Protein AF-A0A8J7AR73-F1 (afdb_monomer)

Secondary structure (DSSP, 8-state):
----HHHHHHHHHHHHHHHHHHHHHHHT-TTHHHHHHHH-HHHHTSTTSHHHHHHHHHHHHHHHHHHHHHHHHHHHHHSSSPPPHHHHHHHHHHHHHHHHH-GGG-THHHHHHHHHHHHHHHHHHTT-

Foldseek 3Di:
DDLCLLVLLQVQLCVLQCCLVPVCVVVVNVCLVVVDVVCDLVSLCPCPPVSSNLSSLSNPSSPVSNVVSVVSSCCCVVVVAQAALVVLVVLCVQLVVSCVVPVVSRSVSSPVSSVVSNVRNVVVVVVD

Sequence (128 aa):
MSKISGTALIAIGLLHSLLALLMPGIFGFSDIWQDIAAAGVVDAASPESLRIWGYYWLLMPGFLLIPFGLLCYWIEHQLDLPLPSFVGWGLLAIALFGIVLDIDTGFWLVLVVAINAIVASRLKQKIV

Structure (mmCIF, N/CA/C/O backbone):
data_AF-A0A8J7AR73-F1
#
_entry.id   AF-A0A8J7AR73-F1
#
loop_
_atom_site.group_PDB
_atom_site.id
_atom_site.type_symbol
_atom_site.label_atom_id
_atom_site.label_alt_id
_atom_site.label_comp_id
_atom_site.label_asym_id
_atom_site.label_entity_id
_atom_site.label_seq_id
_atom_site.pdbx_PDB_ins_code
_atom_site.Cartn_x
_atom_site.Cartn_y
_atom_site.Cartn_z
_atom_site.occupancy
_atom_site.B_iso_or_equiv
_atom_site.auth_seq_id
_atom_site.auth_comp_id
_atom_site.auth_asym_id
_atom_site.auth_atom_id
_atom_site.pdbx_PDB_model_num
ATOM 1 N N . MET A 1 1 ? -9.463 -6.730 20.297 1.00 55.94 1 MET A N 1
ATOM 2 C CA . MET A 1 1 ? -9.883 -6.386 18.916 1.00 55.94 1 MET A CA 1
ATOM 3 C C . MET A 1 1 ? -8.626 -6.156 18.094 1.00 55.94 1 MET A C 1
ATOM 5 O O . MET A 1 1 ? -7.705 -5.555 18.632 1.00 55.94 1 MET A O 1
ATOM 9 N N . SER A 1 2 ? -8.515 -6.704 16.882 1.00 66.31 2 SER A N 1
ATOM 10 C CA . SER A 1 2 ? -7.223 -6.792 16.185 1.00 66.31 2 SER A CA 1
ATOM 11 C C . SER A 1 2 ? -6.755 -5.435 15.644 1.00 66.31 2 SER A C 1
ATOM 13 O O . SER A 1 2 ? -7.302 -4.935 14.663 1.00 66.31 2 SER A O 1
ATOM 15 N N . LYS A 1 3 ? -5.714 -4.875 16.263 1.00 82.56 3 LYS A N 1
ATOM 16 C CA . LYS A 1 3 ? -4.950 -3.699 15.810 1.00 82.56 3 LYS A CA 1
ATOM 17 C C . LYS A 1 3 ? -3.859 -4.134 14.824 1.00 82.56 3 LYS A C 1
ATOM 19 O O . LYS A 1 3 ? -2.672 -3.994 15.092 1.00 82.56 3 LYS A O 1
ATOM 24 N N . ILE A 1 4 ? -4.280 -4.829 13.770 1.00 93.12 4 ILE A N 1
ATOM 25 C CA . ILE A 1 4 ? -3.378 -5.479 12.807 1.00 93.12 4 ILE A CA 1
ATOM 26 C C . ILE A 1 4 ? -3.476 -4.853 11.417 1.00 93.12 4 ILE A C 1
ATOM 28 O O . ILE A 1 4 ? -2.674 -5.177 10.546 1.00 93.12 4 ILE A O 1
ATOM 32 N N . SER A 1 5 ? -4.440 -3.955 11.192 1.00 95.50 5 SER A N 1
ATOM 33 C CA . SER A 1 5 ? -4.720 -3.420 9.860 1.00 95.50 5 SER A CA 1
ATOM 34 C C . SER A 1 5 ? -3.539 -2.594 9.358 1.00 95.50 5 SER A C 1
ATOM 36 O O . SER A 1 5 ? -3.101 -2.794 8.231 1.00 95.50 5 SER A O 1
ATOM 38 N N . GLY A 1 6 ? -2.966 -1.730 10.205 1.00 96.50 6 GLY A N 1
ATOM 39 C CA . GLY A 1 6 ? -1.780 -0.948 9.856 1.00 96.50 6 GLY A CA 1
ATOM 40 C C . GLY A 1 6 ? -0.573 -1.828 9.530 1.00 96.50 6 GLY A C 1
ATOM 41 O O . GLY A 1 6 ? 0.041 -1.671 8.478 1.00 96.50 6 GLY A O 1
ATOM 42 N N . THR A 1 7 ? -0.278 -2.817 10.379 1.00 97.06 7 THR A N 1
ATOM 43 C CA . THR A 1 7 ? 0.814 -3.777 10.145 1.00 97.06 7 THR A CA 1
ATOM 44 C C . THR A 1 7 ? 0.612 -4.578 8.859 1.00 97.06 7 THR A C 1
ATOM 46 O O . THR A 1 7 ? 1.563 -4.767 8.104 1.00 97.06 7 THR A O 1
ATOM 49 N N . ALA A 1 8 ? -0.618 -5.011 8.573 1.00 97.19 8 ALA A N 1
ATOM 50 C CA . ALA A 1 8 ? -0.943 -5.727 7.346 1.00 97.19 8 ALA A CA 1
ATOM 51 C C . ALA A 1 8 ? -0.728 -4.852 6.101 1.00 97.19 8 ALA A C 1
ATOM 53 O O . ALA A 1 8 ? -0.128 -5.320 5.140 1.00 97.19 8 ALA A O 1
ATOM 54 N N . LEU A 1 9 ? -1.138 -3.577 6.126 1.00 97.81 9 LEU A N 1
ATOM 55 C CA . LEU A 1 9 ? -0.896 -2.638 5.020 1.00 97.81 9 LEU A CA 1
ATOM 56 C C . LEU A 1 9 ? 0.599 -2.427 4.767 1.00 97.81 9 LEU A C 1
ATOM 58 O O . LEU A 1 9 ? 1.026 -2.451 3.616 1.00 97.81 9 LEU A O 1
ATOM 62 N N . ILE A 1 10 ? 1.399 -2.285 5.829 1.00 98.31 10 ILE A N 1
ATOM 63 C C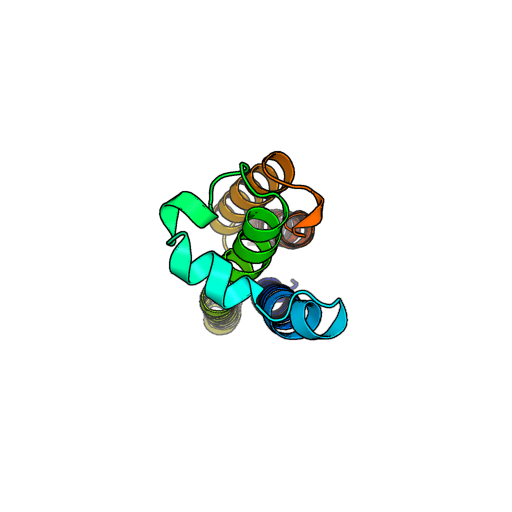A . ILE A 1 10 ? 2.861 -2.180 5.714 1.00 98.31 10 ILE A CA 1
ATOM 64 C C . ILE A 1 10 ? 3.430 -3.446 5.067 1.00 98.31 10 ILE A C 1
ATOM 66 O O . ILE A 1 10 ? 4.204 -3.352 4.119 1.00 98.31 10 ILE A O 1
ATOM 70 N N . ALA A 1 11 ? 3.030 -4.627 5.545 1.00 98.00 11 ALA A N 1
ATOM 71 C CA . ALA A 1 11 ? 3.513 -5.900 5.017 1.00 98.00 11 ALA A CA 1
ATOM 72 C C . ALA A 1 11 ? 3.139 -6.094 3.539 1.00 98.00 11 ALA A C 1
ATOM 74 O O . ALA A 1 11 ? 3.988 -6.480 2.739 1.00 98.00 11 ALA A O 1
ATOM 75 N N . ILE A 1 12 ? 1.897 -5.774 3.160 1.00 97.50 12 ILE A N 1
ATOM 76 C CA . ILE A 1 12 ? 1.430 -5.826 1.769 1.00 97.50 12 ILE A CA 1
ATOM 77 C C . ILE A 1 12 ? 2.220 -4.836 0.906 1.00 97.50 12 ILE A C 1
ATOM 79 O O . ILE A 1 12 ? 2.676 -5.207 -0.174 1.00 97.50 12 ILE A O 1
ATOM 83 N N . GLY A 1 13 ? 2.426 -3.604 1.379 1.00 97.38 13 GLY A N 1
ATOM 84 C CA . GLY A 1 13 ? 3.165 -2.577 0.645 1.00 97.38 13 GLY A CA 1
ATOM 85 C C . GLY A 1 13 ? 4.636 -2.938 0.435 1.00 97.38 13 GLY A C 1
ATOM 86 O O . GLY A 1 13 ? 5.166 -2.770 -0.666 1.00 97.38 13 GLY A O 1
ATOM 87 N N . LEU A 1 14 ? 5.277 -3.515 1.458 1.00 97.56 14 LEU A N 1
ATOM 88 C CA . LEU A 1 14 ? 6.631 -4.062 1.362 1.00 97.56 14 LEU A CA 1
ATOM 89 C C . LEU A 1 14 ? 6.691 -5.224 0.373 1.00 97.56 14 LEU A C 1
ATOM 91 O O . LEU A 1 14 ? 7.585 -5.246 -0.465 1.00 97.56 14 LEU A O 1
ATOM 95 N N . LEU A 1 15 ? 5.734 -6.155 0.429 1.00 96.12 15 LEU A N 1
ATOM 96 C CA . LEU A 1 15 ? 5.659 -7.271 -0.511 1.00 96.12 15 LEU A CA 1
ATOM 97 C C . LEU A 1 15 ? 5.574 -6.766 -1.957 1.00 96.12 15 LEU A C 1
ATOM 99 O O . LEU A 1 15 ? 6.390 -7.163 -2.780 1.00 96.12 15 LEU A O 1
ATOM 103 N N . HIS A 1 16 ? 4.652 -5.849 -2.252 1.00 95.12 16 HIS A N 1
ATOM 104 C CA . HIS A 1 16 ? 4.488 -5.278 -3.593 1.00 95.12 16 HIS A CA 1
ATOM 105 C C . HIS A 1 16 ? 5.754 -4.552 -4.061 1.00 95.12 16 HIS A C 1
ATOM 107 O O . HIS A 1 16 ? 6.243 -4.809 -5.158 1.00 95.12 16 HIS A O 1
ATOM 113 N N . SER A 1 17 ? 6.333 -3.706 -3.204 1.00 94.88 17 SER A N 1
ATOM 114 C CA . SER A 1 17 ? 7.549 -2.949 -3.526 1.00 94.88 17 SER A CA 1
ATOM 115 C C . SER A 1 17 ? 8.745 -3.864 -3.791 1.00 94.88 17 SER A C 1
ATOM 117 O O . SER A 1 17 ? 9.472 -3.669 -4.761 1.00 94.88 17 SER A O 1
ATOM 119 N N . LEU A 1 18 ? 8.950 -4.884 -2.953 1.00 94.19 18 LEU A N 1
ATOM 120 C CA . LEU A 1 18 ? 10.062 -5.822 -3.103 1.00 94.19 18 LEU A CA 1
ATOM 121 C C . LEU A 1 18 ? 9.880 -6.727 -4.320 1.00 94.19 18 LEU A C 1
ATOM 123 O O . LEU A 1 18 ? 10.839 -6.927 -5.061 1.00 94.19 18 LEU A O 1
ATOM 127 N N . LEU A 1 19 ? 8.671 -7.246 -4.555 1.00 92.06 19 LEU A N 1
ATOM 128 C CA . LEU A 1 19 ? 8.390 -8.044 -5.748 1.00 92.06 19 LEU A CA 1
ATOM 129 C C . LEU A 1 19 ? 8.613 -7.212 -7.008 1.00 92.06 19 LEU A C 1
ATOM 131 O O . LEU A 1 19 ? 9.320 -7.655 -7.908 1.00 92.06 19 LEU A O 1
ATOM 135 N N . ALA A 1 20 ? 8.093 -5.987 -7.040 1.00 91.69 20 ALA A N 1
ATOM 136 C CA . ALA A 1 20 ? 8.298 -5.106 -8.170 1.00 91.69 20 ALA A CA 1
ATOM 137 C C . ALA A 1 20 ? 9.788 -4.837 -8.397 1.00 91.69 20 ALA A C 1
ATOM 139 O O . ALA A 1 20 ? 10.256 -5.050 -9.504 1.00 91.69 20 ALA A O 1
ATOM 140 N N . LEU A 1 21 ? 10.555 -4.437 -7.376 1.00 90.94 21 LEU A N 1
ATOM 141 C CA . LEU A 1 21 ? 11.968 -4.060 -7.534 1.00 90.94 21 LEU A CA 1
ATOM 142 C C . LEU A 1 21 ? 12.903 -5.237 -7.842 1.00 90.94 21 LEU A C 1
ATOM 144 O O . LEU A 1 21 ? 13.870 -5.057 -8.581 1.00 90.94 21 LEU A O 1
ATOM 148 N N . LEU A 1 22 ? 12.645 -6.422 -7.282 1.00 89.94 22 LEU A N 1
ATOM 149 C CA . LEU A 1 22 ? 13.577 -7.553 -7.354 1.00 89.94 22 LEU A CA 1
ATOM 150 C C . LEU A 1 22 ? 13.245 -8.544 -8.473 1.00 89.94 22 LEU A C 1
ATOM 152 O O . LEU A 1 22 ? 14.157 -9.120 -9.064 1.00 89.94 22 LEU A O 1
ATOM 156 N N . MET A 1 23 ? 11.965 -8.760 -8.787 1.00 85.94 23 MET A N 1
ATOM 157 C CA . MET A 1 23 ? 11.576 -9.779 -9.767 1.00 85.94 23 MET A CA 1
ATOM 158 C C . MET A 1 23 ? 11.967 -9.486 -11.225 1.00 85.94 23 MET A C 1
ATOM 160 O O . MET A 1 23 ? 12.312 -10.446 -11.914 1.00 85.94 23 MET A O 1
ATOM 164 N N . PRO A 1 24 ? 11.976 -8.237 -11.731 1.00 84.94 24 PRO A N 1
ATOM 165 C CA . PRO A 1 24 ? 12.340 -7.967 -13.118 1.00 84.94 24 PRO A CA 1
ATOM 166 C C . PRO A 1 24 ? 13.726 -8.499 -13.483 1.00 84.94 24 PRO A C 1
ATOM 168 O O . PRO A 1 24 ? 13.871 -9.201 -14.478 1.00 84.94 24 PRO A O 1
ATOM 171 N N . GLY A 1 25 ? 14.734 -8.256 -12.639 1.00 76.50 25 GLY A N 1
ATOM 172 C CA . GLY A 1 25 ? 16.094 -8.757 -12.866 1.00 76.50 25 GLY A CA 1
ATOM 173 C C . GLY A 1 25 ? 16.201 -10.287 -12.823 1.00 76.50 25 GLY A C 1
ATOM 174 O O . GLY A 1 25 ? 17.073 -10.853 -13.474 1.00 76.50 25 GLY A O 1
ATOM 175 N N . ILE A 1 2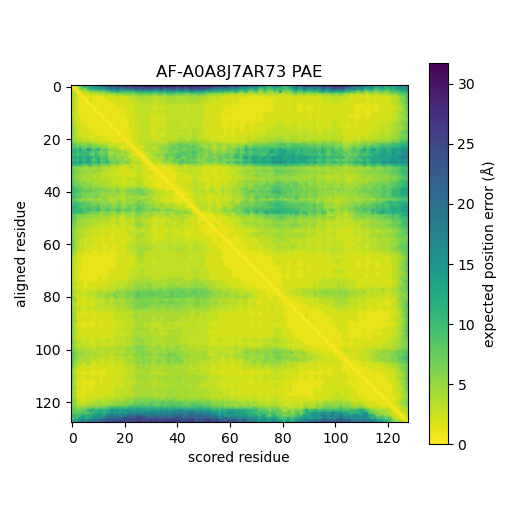6 ? 15.297 -10.960 -12.104 1.00 80.62 26 ILE A N 1
ATOM 176 C CA . ILE A 1 26 ? 15.256 -12.426 -11.985 1.00 80.62 26 ILE A CA 1
ATOM 177 C C . ILE A 1 26 ? 14.592 -13.065 -13.215 1.00 80.62 26 ILE A C 1
ATOM 179 O O . ILE A 1 26 ? 15.021 -14.128 -13.657 1.00 80.62 26 ILE A O 1
ATOM 183 N N . PHE A 1 27 ? 13.575 -12.419 -13.794 1.00 81.62 27 PHE A N 1
ATOM 184 C CA . PHE A 1 27 ? 12.821 -12.937 -14.946 1.00 81.62 27 PHE A CA 1
ATOM 185 C C . PHE A 1 27 ? 13.274 -12.392 -16.309 1.00 81.62 27 PHE A C 1
ATOM 187 O O . PHE A 1 27 ? 12.613 -12.638 -17.314 1.00 81.62 27 PHE A O 1
ATOM 194 N N . GLY A 1 28 ? 14.401 -11.675 -16.367 1.00 77.81 28 GLY A N 1
ATOM 195 C CA . GLY A 1 28 ? 14.961 -11.163 -17.624 1.00 77.81 28 GLY A CA 1
ATOM 196 C C . GLY A 1 28 ? 14.342 -9.850 -18.119 1.00 77.81 28 GLY A C 1
ATOM 197 O O . GLY A 1 28 ? 14.468 -9.518 -19.292 1.00 77.81 28 GLY A O 1
ATOM 198 N N . PHE A 1 29 ? 13.701 -9.087 -17.233 1.00 82.69 29 PHE A N 1
ATOM 199 C CA . PHE A 1 29 ? 13.168 -7.744 -17.481 1.00 82.69 29 PHE A CA 1
ATOM 200 C C . PHE A 1 29 ? 14.050 -6.659 -16.834 1.00 82.69 29 PHE A C 1
ATOM 202 O O . PHE A 1 29 ? 13.545 -5.770 -16.151 1.00 82.69 29 PHE A O 1
ATOM 209 N N . SER A 1 30 ? 15.375 -6.733 -17.000 1.00 82.50 30 SER A N 1
ATOM 210 C CA . SER A 1 30 ? 16.334 -5.827 -16.334 1.00 82.50 30 SER A CA 1
ATOM 211 C C . SER A 1 30 ? 16.091 -4.344 -16.618 1.00 82.50 30 SER A C 1
ATOM 213 O O . SER A 1 30 ? 16.349 -3.503 -15.758 1.00 82.50 30 SER A O 1
ATOM 215 N N . ASP A 1 31 ? 15.550 -4.038 -17.795 1.00 90.00 31 ASP A N 1
ATOM 216 C CA . ASP A 1 31 ? 15.435 -2.670 -18.300 1.00 90.00 31 ASP A CA 1
ATOM 217 C C . ASP A 1 31 ? 14.051 -2.063 -18.018 1.00 90.00 31 ASP A C 1
ATOM 219 O O . ASP A 1 31 ? 13.788 -0.920 -18.377 1.00 90.00 31 ASP A O 1
ATOM 223 N N . ILE A 1 32 ? 13.160 -2.778 -17.311 1.00 90.81 32 ILE A N 1
ATOM 224 C CA . ILE A 1 32 ? 11.767 -2.344 -17.104 1.00 90.81 32 ILE A CA 1
ATOM 225 C C . ILE A 1 32 ? 11.649 -0.966 -16.447 1.00 90.81 32 ILE A C 1
ATOM 227 O O . ILE A 1 32 ? 10.739 -0.200 -16.747 1.00 90.81 32 ILE A O 1
ATOM 231 N N . TRP A 1 33 ? 12.579 -0.623 -15.557 1.00 89.81 33 TRP A N 1
ATOM 232 C CA . TRP A 1 33 ? 12.577 0.673 -14.885 1.00 89.81 33 TRP A CA 1
ATOM 233 C C . TRP A 1 33 ? 13.020 1.804 -15.804 1.00 89.81 33 TRP A C 1
ATOM 235 O O . TRP A 1 33 ? 12.545 2.927 -15.663 1.00 89.81 33 TRP A O 1
ATOM 245 N N . GLN A 1 34 ? 13.903 1.503 -16.755 1.00 91.81 34 GLN A N 1
ATOM 246 C CA . GLN A 1 34 ? 14.318 2.440 -17.793 1.00 91.81 34 GLN A CA 1
ATOM 247 C C . GLN A 1 34 ? 13.180 2.622 -18.800 1.00 91.81 34 GLN A C 1
ATOM 249 O O . GLN A 1 34 ? 12.877 3.758 -19.147 1.00 91.81 34 GLN A O 1
ATOM 254 N N . ASP A 1 35 ? 12.493 1.536 -19.169 1.00 91.62 35 ASP A N 1
ATOM 255 C CA . ASP A 1 35 ? 11.283 1.565 -19.996 1.00 91.62 35 ASP A CA 1
ATOM 256 C C . ASP A 1 35 ? 10.186 2.431 -19.350 1.00 91.62 35 ASP A C 1
ATOM 258 O O . ASP A 1 35 ? 9.635 3.315 -20.002 1.00 91.62 35 ASP A O 1
ATOM 262 N N . ILE A 1 36 ? 9.897 2.230 -18.055 1.00 90.88 36 ILE A N 1
ATOM 263 C CA . ILE A 1 36 ? 8.920 3.035 -17.298 1.00 90.88 36 ILE A CA 1
ATOM 264 C C . ILE A 1 36 ? 9.354 4.506 -17.235 1.00 90.88 36 ILE A C 1
ATOM 266 O O . ILE A 1 36 ? 8.533 5.402 -17.426 1.00 90.88 36 ILE A O 1
ATOM 270 N N . ALA A 1 37 ? 10.636 4.776 -16.977 1.00 91.06 37 ALA A N 1
ATOM 271 C CA . ALA A 1 37 ? 11.150 6.142 -16.918 1.00 91.06 37 ALA A CA 1
ATOM 272 C C . ALA A 1 37 ? 11.093 6.847 -18.284 1.00 91.06 37 ALA A C 1
ATOM 274 O O . ALA A 1 37 ? 10.785 8.036 -18.336 1.00 91.06 37 ALA A O 1
ATOM 275 N N . ALA A 1 38 ? 11.363 6.121 -19.372 1.00 92.88 38 ALA A N 1
ATOM 276 C CA . ALA A 1 38 ? 11.318 6.632 -20.738 1.00 92.88 38 ALA A CA 1
ATOM 277 C C . ALA A 1 38 ? 9.883 6.863 -21.228 1.00 92.88 38 ALA A C 1
ATOM 279 O O . ALA A 1 38 ? 9.635 7.854 -21.912 1.00 92.88 38 ALA A O 1
ATOM 280 N N . ALA A 1 39 ? 8.946 5.985 -20.856 1.00 90.94 39 ALA A N 1
ATOM 281 C CA . ALA A 1 39 ? 7.518 6.183 -21.099 1.00 90.94 39 ALA A CA 1
ATOM 282 C C . ALA A 1 39 ? 6.968 7.369 -20.290 1.00 90.94 39 ALA A C 1
ATOM 284 O O . ALA A 1 39 ? 6.097 8.095 -20.751 1.00 90.94 39 ALA A O 1
ATOM 285 N N . GLY A 1 40 ? 7.501 7.601 -19.089 1.00 90.06 40 GLY A N 1
ATOM 286 C CA . GLY A 1 40 ? 6.984 8.601 -18.166 1.00 90.06 40 GLY A CA 1
ATOM 287 C C . GLY A 1 40 ? 5.792 8.083 -17.357 1.00 90.06 40 GLY A C 1
ATOM 288 O O . GLY A 1 40 ? 5.148 7.095 -17.692 1.00 90.06 40 GLY A O 1
ATOM 289 N N . VAL A 1 41 ? 5.497 8.755 -16.241 1.00 84.62 41 VAL A N 1
ATOM 290 C CA . VAL A 1 41 ? 4.561 8.260 -15.207 1.00 84.62 41 VAL A CA 1
ATOM 291 C C . VAL A 1 41 ? 3.126 8.095 -15.719 1.00 84.62 41 VAL A C 1
ATOM 293 O O . VAL A 1 41 ? 2.439 7.160 -15.321 1.00 84.62 41 VAL A O 1
ATOM 296 N N . VAL A 1 42 ? 2.664 9.003 -16.583 1.00 86.56 42 VAL A N 1
ATOM 297 C CA . VAL A 1 42 ? 1.288 8.975 -17.105 1.00 86.56 42 VAL A CA 1
ATOM 298 C C . VAL A 1 42 ? 1.122 7.845 -18.117 1.00 86.56 42 VAL A C 1
ATOM 300 O O . VAL A 1 42 ? 0.197 7.049 -17.985 1.00 86.56 42 VAL A O 1
ATOM 303 N N . ASP A 1 43 ? 2.046 7.725 -19.068 1.00 88.62 43 ASP A N 1
ATOM 304 C CA . ASP A 1 43 ? 1.952 6.710 -20.118 1.00 88.62 43 ASP A CA 1
ATOM 305 C C . ASP A 1 43 ? 2.312 5.313 -19.591 1.00 88.62 43 ASP A C 1
ATOM 307 O O . ASP A 1 43 ? 1.771 4.316 -20.062 1.00 88.62 43 ASP A O 1
ATOM 311 N N . ALA A 1 44 ? 3.130 5.212 -18.535 1.00 87.06 44 ALA A N 1
ATOM 312 C CA . ALA A 1 44 ? 3.366 3.949 -17.831 1.00 87.06 44 ALA A CA 1
ATOM 313 C C . ALA A 1 44 ? 2.109 3.402 -17.132 1.00 87.06 44 ALA A C 1
ATOM 315 O O . ALA A 1 4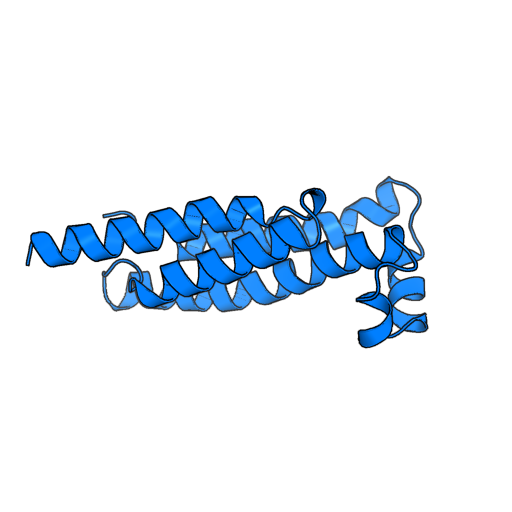4 ? 2.005 2.199 -16.889 1.00 87.06 44 ALA A O 1
ATOM 316 N N . ALA A 1 45 ? 1.139 4.273 -16.843 1.00 85.50 45 ALA A N 1
ATOM 317 C CA . ALA A 1 45 ? -0.176 3.893 -16.354 1.00 85.50 45 ALA A CA 1
ATOM 318 C C . ALA A 1 45 ? -1.153 3.562 -17.495 1.00 85.50 45 ALA A C 1
ATOM 320 O O . ALA A 1 45 ? -2.341 3.453 -17.225 1.00 85.50 45 ALA A O 1
ATOM 321 N N . SER A 1 46 ? -0.704 3.429 -18.749 1.00 86.00 46 SER A N 1
ATOM 322 C CA . SER A 1 46 ? -1.519 2.984 -19.887 1.00 86.00 46 SER A CA 1
ATOM 323 C C . SER A 1 46 ? -1.361 1.475 -20.124 1.00 86.00 46 SER A C 1
ATOM 325 O O . SER A 1 46 ? -0.245 0.957 -20.034 1.00 86.00 46 SER A O 1
ATOM 327 N N . PRO A 1 47 ? -2.435 0.738 -20.466 1.00 84.19 47 PRO A N 1
ATOM 328 C CA . PRO A 1 47 ? -2.359 -0.701 -20.720 1.00 84.19 47 PRO A CA 1
ATOM 329 C C . PRO A 1 47 ? -1.723 -1.063 -22.078 1.00 84.19 47 PRO A C 1
ATOM 331 O O . PRO A 1 47 ? -1.689 -2.239 -22.435 1.00 84.19 47 PRO A O 1
ATOM 334 N N . GLU A 1 48 ? -1.215 -0.092 -22.849 1.00 84.56 48 GLU A N 1
ATOM 335 C CA . GLU A 1 48 ? -0.582 -0.323 -24.162 1.00 84.56 48 GLU A CA 1
ATOM 336 C C . GLU A 1 48 ? 0.615 -1.282 -24.097 1.00 84.56 48 GLU A C 1
ATOM 338 O O . GLU A 1 48 ? 0.833 -2.083 -25.006 1.00 84.56 48 GLU A O 1
ATOM 343 N N . SER A 1 49 ? 1.361 -1.246 -22.992 1.00 85.94 49 SER A N 1
ATOM 344 C CA . SER A 1 49 ? 2.391 -2.230 -22.677 1.00 85.94 49 SER A CA 1
ATOM 345 C C . SER A 1 49 ? 2.027 -2.924 -21.375 1.00 85.94 49 SER A C 1
ATOM 347 O O . SER A 1 49 ? 2.331 -2.424 -20.295 1.00 85.94 49 SER A O 1
ATOM 349 N N . LEU A 1 50 ? 1.417 -4.110 -21.473 1.00 85.00 50 LEU A N 1
ATOM 350 C CA . LEU A 1 50 ? 1.022 -4.921 -20.310 1.00 85.00 50 LEU A CA 1
ATOM 351 C C . LEU A 1 50 ? 2.185 -5.172 -19.338 1.00 85.00 50 LEU A C 1
ATOM 353 O O . LEU A 1 50 ? 1.982 -5.252 -18.130 1.00 85.00 50 LEU A O 1
ATOM 357 N N . ARG A 1 51 ? 3.419 -5.244 -19.857 1.00 85.69 51 ARG A N 1
ATOM 358 C CA . ARG A 1 51 ? 4.632 -5.365 -19.042 1.00 85.69 51 ARG A CA 1
ATOM 359 C C . ARG A 1 51 ? 4.861 -4.113 -18.190 1.00 85.69 51 ARG A C 1
ATOM 361 O O . ARG A 1 51 ? 4.996 -4.225 -16.978 1.00 85.69 51 ARG A O 1
ATOM 368 N N . ILE A 1 52 ? 4.916 -2.937 -18.818 1.00 88.75 52 ILE A N 1
ATOM 369 C CA . ILE A 1 52 ? 5.116 -1.649 -18.130 1.00 88.75 52 ILE A CA 1
ATOM 370 C C . ILE A 1 52 ? 3.970 -1.400 -17.146 1.00 88.75 52 ILE A C 1
ATOM 372 O O . ILE A 1 52 ? 4.224 -1.136 -15.973 1.00 88.75 52 ILE A O 1
ATOM 376 N N . TRP A 1 53 ? 2.736 -1.587 -17.612 1.00 86.81 53 TRP A N 1
ATOM 377 C CA . TRP A 1 53 ? 1.509 -1.481 -16.833 1.00 86.81 53 TRP A CA 1
ATOM 378 C C . TRP A 1 53 ? 1.560 -2.332 -15.557 1.00 86.81 53 TRP A C 1
ATOM 380 O O . TRP A 1 53 ? 1.409 -1.799 -14.459 1.00 86.81 53 TRP A O 1
ATOM 390 N N . GLY A 1 54 ? 1.840 -3.635 -15.675 1.00 87.88 54 GLY A N 1
ATOM 391 C CA . GLY A 1 54 ? 1.832 -4.550 -14.532 1.00 87.88 54 GLY A CA 1
ATOM 392 C C . GLY A 1 54 ? 2.874 -4.183 -13.473 1.00 87.88 54 GLY A C 1
ATOM 393 O O . GLY A 1 54 ? 2.556 -4.106 -12.287 1.00 87.88 54 GLY A O 1
ATOM 394 N N . TYR A 1 55 ? 4.114 -3.882 -13.880 1.00 90.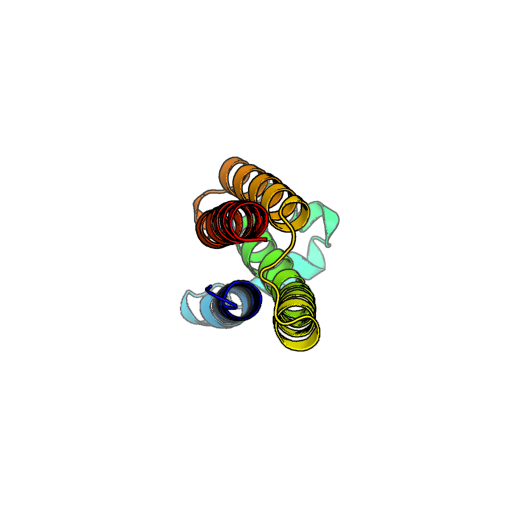12 55 TYR A N 1
ATOM 395 C CA . TYR A 1 55 ? 5.170 -3.493 -12.936 1.00 90.12 55 TYR A CA 1
ATOM 396 C C . TYR A 1 55 ? 4.943 -2.109 -12.318 1.00 90.12 55 TYR A C 1
ATOM 398 O O . TYR A 1 55 ? 5.248 -1.909 -11.139 1.00 90.12 55 TYR A O 1
ATOM 406 N N . TYR A 1 56 ? 4.369 -1.171 -13.076 1.00 90.12 56 TYR A N 1
ATOM 407 C CA . TYR A 1 56 ? 3.982 0.142 -12.571 1.00 90.12 56 TYR A CA 1
ATOM 408 C C . TYR A 1 56 ? 2.897 0.027 -11.491 1.00 90.12 56 TYR A C 1
ATOM 410 O O . TYR A 1 56 ? 3.071 0.541 -10.381 1.00 90.12 56 TYR A O 1
ATOM 418 N N . TRP A 1 57 ? 1.814 -0.705 -11.777 1.00 90.19 57 TRP A N 1
ATOM 419 C CA . TRP A 1 57 ? 0.705 -0.921 -10.843 1.00 90.19 57 TRP A CA 1
ATOM 420 C C . TRP A 1 57 ? 1.023 -1.898 -9.710 1.00 90.19 57 TRP A C 1
ATOM 422 O O . TRP A 1 57 ? 0.306 -1.916 -8.715 1.00 90.19 57 TRP A O 1
ATOM 432 N N . LEU A 1 58 ? 2.118 -2.654 -9.790 1.00 91.69 58 LEU A N 1
ATOM 433 C CA . LEU A 1 58 ? 2.652 -3.392 -8.648 1.00 91.69 58 LEU A CA 1
ATOM 434 C C . LEU A 1 58 ? 3.476 -2.469 -7.729 1.00 91.69 58 LEU A C 1
ATOM 436 O O . LEU A 1 58 ? 3.272 -2.466 -6.516 1.00 91.69 58 LEU A O 1
ATOM 440 N N . LEU A 1 59 ? 4.377 -1.647 -8.283 1.00 93.44 59 LEU A N 1
ATOM 441 C CA . LEU A 1 59 ? 5.275 -0.802 -7.486 1.00 93.44 59 LEU A CA 1
ATOM 442 C C . LEU A 1 59 ? 4.565 0.388 -6.841 1.00 93.44 59 LEU A C 1
ATOM 444 O O . LEU A 1 59 ? 4.716 0.611 -5.640 1.00 93.44 59 LEU A O 1
ATOM 448 N N . MET A 1 60 ? 3.835 1.180 -7.630 1.00 92.50 60 MET A N 1
ATOM 449 C CA . MET A 1 60 ? 3.313 2.472 -7.174 1.00 92.50 60 MET A CA 1
ATOM 450 C C . MET A 1 60 ? 2.337 2.328 -5.999 1.00 92.50 60 MET A C 1
ATOM 452 O O . MET A 1 60 ? 2.531 2.998 -4.980 1.00 92.50 60 MET A O 1
ATOM 456 N N . PRO A 1 61 ? 1.338 1.428 -6.051 1.00 91.69 61 PRO A N 1
ATOM 457 C CA . PRO A 1 61 ? 0.474 1.166 -4.909 1.00 91.69 61 PRO A CA 1
ATOM 458 C C . PRO A 1 61 ? 1.250 0.602 -3.725 1.00 91.69 61 PRO A C 1
ATOM 460 O O . PRO A 1 61 ? 1.022 1.049 -2.607 1.00 91.69 61 PRO A O 1
ATOM 463 N N . GLY A 1 62 ? 2.204 -0.310 -3.952 1.00 93.38 62 GLY A N 1
ATOM 464 C CA . GLY A 1 62 ? 3.053 -0.860 -2.894 1.00 93.38 62 GLY A CA 1
ATOM 465 C C . GLY A 1 62 ? 3.806 0.223 -2.124 1.00 93.38 62 GLY A C 1
ATOM 466 O O . GLY A 1 62 ? 3.745 0.275 -0.894 1.00 93.38 62 GLY A O 1
ATOM 467 N N . PHE A 1 63 ? 4.440 1.137 -2.857 1.00 94.00 63 PHE A N 1
ATOM 468 C CA . PHE A 1 63 ? 5.179 2.259 -2.296 1.00 94.00 63 PHE A CA 1
ATOM 469 C C . PHE A 1 63 ? 4.274 3.215 -1.510 1.00 94.00 63 PHE A C 1
ATOM 471 O O . PHE A 1 63 ? 4.652 3.649 -0.425 1.00 94.00 63 PHE A O 1
ATOM 478 N N . LEU A 1 64 ? 3.067 3.512 -2.008 1.00 95.50 64 LEU A N 1
ATOM 479 C CA . LEU A 1 64 ? 2.094 4.377 -1.323 1.00 95.50 64 LEU A CA 1
ATOM 480 C C . LEU A 1 64 ? 1.433 3.702 -0.110 1.00 95.50 64 LEU A C 1
ATOM 482 O O . LEU A 1 64 ? 1.078 4.376 0.862 1.00 95.50 64 LEU A O 1
ATOM 486 N N . LEU A 1 65 ? 1.288 2.376 -0.131 1.00 96.25 65 LEU A N 1
ATOM 487 C CA . LEU A 1 65 ? 0.653 1.619 0.946 1.00 96.25 65 LEU A CA 1
ATOM 488 C C . LEU A 1 65 ? 1.522 1.566 2.207 1.00 96.25 65 LEU A C 1
ATOM 490 O O . LEU A 1 65 ? 0.979 1.511 3.306 1.00 96.25 65 LEU A O 1
ATOM 494 N N . ILE A 1 66 ? 2.851 1.632 2.075 1.00 98.12 66 ILE A N 1
ATOM 495 C CA . ILE A 1 66 ? 3.783 1.642 3.214 1.00 98.12 66 ILE A CA 1
ATOM 496 C C . ILE A 1 66 ? 3.558 2.858 4.135 1.00 98.12 66 ILE A C 1
ATOM 498 O O . ILE A 1 66 ? 3.244 2.644 5.309 1.00 98.12 66 ILE A O 1
ATOM 502 N N . PRO A 1 67 ? 3.673 4.125 3.678 1.00 98.00 67 PRO A N 1
ATOM 503 C CA . PRO A 1 67 ? 3.446 5.284 4.538 1.00 98.00 67 PRO A CA 1
ATOM 504 C C . PRO A 1 67 ? 1.997 5.362 5.029 1.00 98.00 67 PRO A C 1
ATOM 506 O O . PRO A 1 67 ? 1.765 5.722 6.183 1.00 98.00 67 PRO A O 1
ATOM 509 N N . PHE A 1 68 ? 1.018 4.961 4.210 1.00 97.94 68 PHE A N 1
ATOM 510 C CA . PHE A 1 68 ? -0.374 4.889 4.653 1.00 97.94 68 PHE A CA 1
ATOM 511 C C . PHE A 1 68 ? -0.581 3.838 5.755 1.00 97.94 68 PHE A C 1
ATOM 513 O O . PHE A 1 68 ? -1.274 4.088 6.743 1.00 97.94 68 PHE A O 1
ATOM 520 N N . GLY A 1 69 ? 0.063 2.679 5.627 1.00 97.81 69 GLY A N 1
ATOM 521 C CA . GLY A 1 69 ? 0.069 1.618 6.625 1.00 97.81 69 GLY A CA 1
ATOM 522 C C . GLY A 1 69 ? 0.754 2.040 7.922 1.00 97.81 69 GLY A C 1
ATOM 523 O O . GLY A 1 69 ? 0.227 1.757 8.994 1.00 97.81 69 GLY A O 1
ATOM 524 N N . LEU A 1 70 ? 1.865 2.782 7.845 1.00 98.19 70 LEU A N 1
ATOM 525 C CA . LEU A 1 70 ? 2.536 3.379 9.008 1.00 98.19 70 LEU A CA 1
ATOM 526 C C . LEU A 1 70 ? 1.633 4.377 9.737 1.00 98.19 70 LEU A C 1
ATOM 528 O O . LEU A 1 7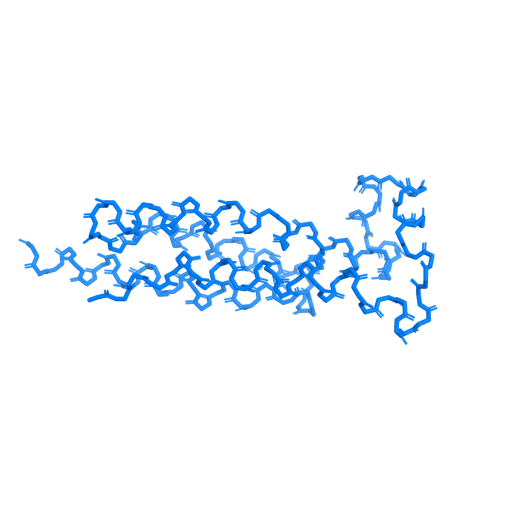0 ? 1.541 4.334 10.965 1.00 98.19 70 LEU A O 1
ATOM 532 N N . LEU A 1 71 ? 0.920 5.230 8.996 1.00 97.56 71 LEU A N 1
ATOM 533 C CA . LEU A 1 71 ? -0.072 6.137 9.571 1.00 97.56 71 LEU A CA 1
ATOM 534 C C . LEU A 1 71 ? -1.199 5.356 10.262 1.00 97.56 71 LEU A C 1
ATOM 536 O O . LEU A 1 71 ? -1.532 5.642 11.410 1.00 97.56 71 LEU A O 1
ATOM 540 N N . CYS A 1 72 ? -1.754 4.342 9.597 1.00 96.69 72 CYS A N 1
ATOM 541 C CA . CYS A 1 72 ? -2.795 3.486 10.164 1.00 96.69 72 CYS A CA 1
ATOM 542 C C . CYS A 1 72 ? -2.320 2.766 11.431 1.00 96.69 72 CYS A C 1
ATOM 544 O O . CYS A 1 72 ? -3.031 2.747 12.432 1.00 96.69 72 CYS A O 1
ATOM 546 N N . TYR A 1 73 ? -1.104 2.218 11.401 1.00 97.06 73 TYR A N 1
ATOM 547 C CA . TYR A 1 73 ? -0.471 1.574 12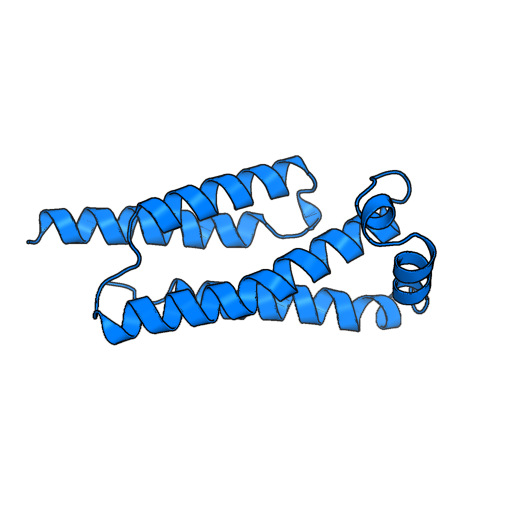.545 1.00 97.06 73 TYR A CA 1
ATOM 548 C C . TYR A 1 73 ? -0.356 2.548 13.716 1.00 97.06 73 TYR A C 1
ATOM 550 O O . TYR A 1 73 ? -0.764 2.222 14.830 1.00 97.06 73 TYR A O 1
ATOM 558 N N . TRP A 1 74 ? 0.142 3.759 13.463 1.00 96.75 74 TRP A N 1
ATOM 559 C CA . TRP A 1 74 ? 0.262 4.792 14.484 1.00 96.75 74 TRP A CA 1
ATOM 560 C C . TRP A 1 74 ? -1.102 5.152 15.087 1.00 96.75 74 TRP A C 1
ATOM 562 O O . TRP A 1 74 ? -1.225 5.166 16.307 1.00 96.75 74 TRP A O 1
ATOM 572 N N . ILE A 1 75 ? -2.145 5.347 14.269 1.00 94.19 75 ILE A N 1
ATOM 573 C CA . ILE A 1 75 ? -3.512 5.630 14.746 1.00 94.19 75 ILE A CA 1
ATOM 574 C C . ILE A 1 75 ? -4.032 4.491 15.634 1.00 94.19 75 ILE A C 1
ATOM 576 O O . ILE A 1 75 ? -4.528 4.751 16.732 1.00 94.19 75 ILE A O 1
ATOM 580 N N . GLU A 1 76 ? -3.907 3.236 15.182 1.00 94.62 76 GLU A N 1
ATOM 581 C CA . GLU A 1 76 ? -4.391 2.063 15.926 1.00 94.62 76 GLU A CA 1
ATOM 582 C C . GLU A 1 76 ? -3.719 1.937 17.303 1.00 94.62 76 GLU A C 1
ATOM 584 O O . GLU A 1 76 ? -4.366 1.562 18.284 1.00 94.62 76 GLU A O 1
ATOM 589 N N . HIS A 1 77 ? -2.426 2.263 17.386 1.00 93.94 77 HIS A N 1
ATOM 590 C CA . HIS A 1 77 ? -1.640 2.126 18.612 1.00 93.94 77 HIS A CA 1
ATOM 591 C C . HIS A 1 77 ? -1.760 3.335 19.539 1.00 93.94 77 HIS A C 1
ATOM 593 O O . HIS A 1 77 ? -1.754 3.149 20.752 1.00 93.94 77 HIS A O 1
ATOM 599 N N . GLN A 1 78 ? -1.912 4.545 19.000 1.00 94.25 78 GLN A N 1
ATOM 600 C CA . GLN A 1 78 ? -2.054 5.754 19.812 1.00 94.25 78 GLN A CA 1
ATOM 601 C C . GLN A 1 78 ? -3.439 5.903 20.426 1.00 94.25 78 GLN A C 1
ATOM 603 O O . GLN A 1 78 ? -3.562 6.328 21.570 1.00 94.25 78 GLN A O 1
ATOM 608 N N . LEU A 1 79 ? -4.490 5.567 19.676 1.00 90.12 79 LEU A N 1
ATOM 609 C CA . LEU A 1 79 ? -5.859 5.669 20.183 1.00 90.12 79 LEU A CA 1
ATOM 610 C C . LEU A 1 79 ? -6.288 4.415 20.953 1.00 90.12 79 LEU A C 1
ATOM 612 O O . LEU A 1 79 ? -7.322 4.428 21.614 1.00 90.12 79 LEU A O 1
ATOM 616 N N . ASP A 1 80 ? -5.533 3.319 20.838 1.00 90.31 80 ASP A N 1
ATOM 617 C CA . ASP A 1 80 ? -5.937 1.985 21.296 1.00 90.31 80 ASP A CA 1
ATOM 618 C C . ASP A 1 80 ? -7.330 1.574 20.758 1.00 90.31 80 ASP A C 1
ATOM 620 O O . ASP A 1 80 ? -8.155 0.896 21.388 1.00 90.31 80 ASP A O 1
ATOM 624 N N . LEU A 1 81 ? -7.620 2.015 19.531 1.00 90.81 81 LEU A N 1
ATOM 625 C CA . LEU A 1 81 ? -8.849 1.747 18.793 1.00 90.81 81 LEU A CA 1
ATOM 626 C C . LEU A 1 81 ? -8.508 1.034 17.475 1.00 90.81 81 LEU A C 1
ATOM 628 O O . LEU A 1 81 ? -7.472 1.318 16.882 1.00 90.81 81 LEU A O 1
ATOM 632 N N . PRO A 1 82 ? -9.369 0.128 16.973 1.00 92.38 82 PRO A N 1
ATOM 633 C CA . PRO A 1 82 ? -9.272 -0.295 15.581 1.00 92.38 82 PRO A CA 1
ATOM 634 C C . PRO A 1 82 ? -9.475 0.910 14.654 1.00 92.38 82 PRO A C 1
ATOM 636 O O . PRO A 1 82 ? -10.074 1.915 15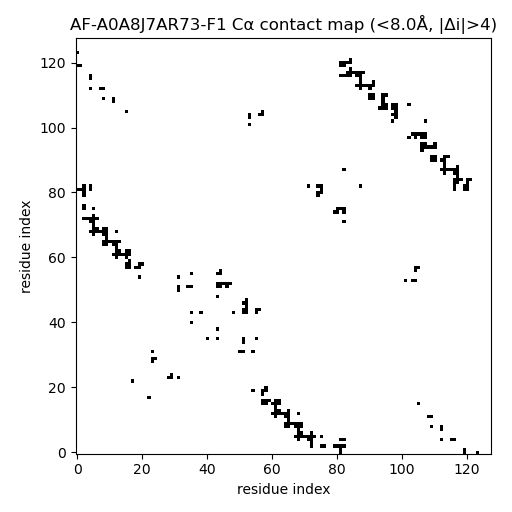.054 1.00 92.38 82 PRO A O 1
ATOM 639 N N . LEU A 1 83 ? -9.035 0.787 13.400 1.00 93.75 83 LEU A N 1
ATOM 640 C CA . LEU A 1 83 ? -9.265 1.828 12.400 1.00 93.75 83 LEU A CA 1
ATOM 641 C C . LEU A 1 83 ? -10.756 2.194 12.283 1.00 93.75 83 LEU A C 1
ATOM 643 O O . LEU A 1 83 ? -11.627 1.324 12.389 1.00 93.75 83 LEU A O 1
ATOM 647 N N . PRO A 1 84 ? -11.071 3.475 12.036 1.00 92.38 84 PRO A N 1
ATOM 648 C CA . PRO A 1 84 ? -12.442 3.905 11.817 1.00 92.38 84 PRO A CA 1
ATOM 649 C C . PRO A 1 84 ? -12.996 3.321 10.511 1.00 92.38 84 PRO A C 1
ATOM 651 O O . PRO A 1 84 ? -12.287 3.178 9.515 1.00 92.38 84 PRO A O 1
ATOM 654 N N . SER A 1 85 ? -14.296 3.017 10.496 1.00 93.31 85 SER A N 1
ATOM 655 C CA . SER A 1 85 ? -14.944 2.328 9.371 1.00 93.31 85 SER A CA 1
ATOM 656 C C . SER A 1 85 ? -14.795 3.037 8.021 1.00 93.31 85 SER A C 1
ATOM 658 O O . SER A 1 85 ? -14.720 2.354 7.003 1.00 93.31 85 SER A O 1
ATOM 660 N N . PHE A 1 86 ? -14.699 4.372 7.985 1.00 95.19 86 PHE A N 1
ATOM 661 C CA . PHE A 1 86 ? -14.498 5.111 6.733 1.00 95.19 86 PHE A CA 1
ATOM 662 C C . PHE A 1 86 ? -13.165 4.756 6.054 1.00 95.19 86 PHE A C 1
ATOM 664 O O . PHE A 1 86 ? -13.116 4.683 4.829 1.00 95.19 86 PHE A O 1
ATOM 671 N N . VAL A 1 87 ? -12.108 4.470 6.829 1.00 96.25 87 VAL A N 1
ATOM 672 C CA . VAL A 1 87 ? -10.819 4.008 6.287 1.00 96.25 87 VAL A CA 1
ATOM 673 C C . VAL A 1 87 ? -10.994 2.637 5.644 1.00 96.25 87 VAL A C 1
ATOM 675 O O . VAL A 1 87 ? -10.519 2.413 4.536 1.00 96.25 87 VAL A O 1
ATOM 678 N N . GLY A 1 88 ? -11.742 1.743 6.296 1.00 96.44 88 GLY A N 1
ATOM 679 C CA . GLY A 1 88 ? -12.073 0.433 5.737 1.00 96.44 88 GLY A CA 1
ATOM 680 C C . GLY A 1 88 ? -12.869 0.521 4.430 1.00 96.44 88 GLY A C 1
ATOM 681 O O . GLY A 1 88 ? -12.541 -0.172 3.473 1.00 96.44 88 GLY A O 1
ATOM 682 N N . TRP A 1 89 ? -13.861 1.412 4.339 1.00 97.94 89 TRP A N 1
ATOM 683 C CA . TRP A 1 89 ? -14.601 1.650 3.091 1.00 97.94 89 TRP A CA 1
ATOM 684 C C . TRP A 1 89 ? -13.731 2.261 1.986 1.00 97.94 89 TRP A C 1
ATOM 686 O O . TRP A 1 89 ? -13.860 1.863 0.830 1.00 97.94 89 TRP A O 1
ATOM 696 N N . GLY A 1 90 ? -12.819 3.175 2.329 1.00 97.56 90 GLY A N 1
ATOM 697 C CA . GLY A 1 90 ? -11.846 3.721 1.381 1.00 97.56 90 GLY A CA 1
ATOM 698 C C . GLY A 1 90 ? -10.910 2.643 0.828 1.00 97.56 90 GLY A C 1
ATOM 699 O O . GLY A 1 90 ? -10.737 2.536 -0.383 1.00 97.56 90 GLY A O 1
ATOM 700 N N . LEU A 1 91 ? -10.379 1.782 1.702 1.00 97.50 91 LEU A N 1
ATOM 701 C CA . LEU A 1 91 ? -9.558 0.636 1.305 1.00 97.50 91 LEU A CA 1
ATOM 702 C C . LEU A 1 91 ? -10.333 -0.362 0.437 1.00 97.50 91 LEU A C 1
ATOM 704 O O . LEU A 1 91 ? -9.771 -0.894 -0.515 1.00 97.50 91 LEU A O 1
ATOM 708 N N . LEU A 1 92 ? -11.618 -0.591 0.727 1.00 98.00 92 LEU A N 1
ATOM 709 C CA . LEU A 1 92 ? -12.474 -1.450 -0.092 1.00 98.00 92 LEU A CA 1
ATOM 710 C C . LEU A 1 92 ? -12.627 -0.883 -1.507 1.00 98.00 92 LEU A C 1
ATOM 712 O O . LEU A 1 92 ? -12.475 -1.622 -2.474 1.00 98.00 92 LEU A O 1
ATOM 716 N N . ALA A 1 93 ? -12.893 0.419 -1.632 1.00 97.62 93 ALA A N 1
ATOM 717 C CA . ALA A 1 93 ? -13.013 1.074 -2.931 1.00 97.62 93 ALA A CA 1
ATOM 718 C C . ALA A 1 93 ? -11.709 0.975 -3.740 1.00 97.62 93 ALA A C 1
ATOM 720 O O . ALA A 1 93 ? -11.751 0.621 -4.915 1.00 97.62 93 ALA A O 1
ATOM 721 N N . ILE A 1 94 ? -10.557 1.208 -3.099 1.00 95.19 94 ILE A N 1
ATOM 722 C CA . ILE A 1 94 ? -9.234 1.069 -3.730 1.00 95.19 94 ILE A CA 1
ATOM 723 C C . ILE A 1 94 ? -8.981 -0.378 -4.168 1.00 95.19 94 ILE A C 1
ATOM 725 O O . ILE A 1 94 ? -8.535 -0.603 -5.290 1.00 95.19 94 ILE A O 1
ATOM 729 N N . ALA A 1 95 ? -9.283 -1.360 -3.314 1.00 96.31 95 ALA A N 1
ATOM 730 C CA . ALA A 1 95 ? -9.091 -2.772 -3.631 1.00 96.31 95 ALA A CA 1
ATOM 731 C C . ALA A 1 95 ? -9.952 -3.205 -4.823 1.00 96.31 95 ALA A C 1
ATOM 733 O O . ALA A 1 95 ? -9.448 -3.835 -5.746 1.00 96.31 95 ALA A O 1
ATOM 734 N N . LEU A 1 96 ? -11.237 -2.836 -4.832 1.00 96.94 96 LEU A N 1
ATOM 735 C CA . LEU A 1 96 ? -12.141 -3.149 -5.940 1.00 96.94 96 LEU A CA 1
ATOM 736 C C . LEU A 1 96 ? -11.702 -2.468 -7.236 1.00 96.94 96 LEU A C 1
ATOM 738 O O . LEU A 1 96 ? -11.708 -3.107 -8.282 1.00 96.94 96 LEU A O 1
ATOM 742 N N . PHE A 1 97 ? -11.284 -1.203 -7.165 1.00 94.44 97 PHE A N 1
ATOM 743 C CA . PHE A 1 97 ? -10.741 -0.490 -8.316 1.00 94.44 97 PHE A CA 1
ATOM 744 C C . PHE A 1 97 ? -9.508 -1.201 -8.884 1.00 94.44 97 PHE A C 1
ATOM 746 O O . PHE A 1 97 ? -9.475 -1.493 -10.074 1.00 94.44 97 PHE A O 1
ATOM 753 N N . GLY A 1 98 ? -8.541 -1.555 -8.035 1.00 92.44 98 GLY A N 1
ATOM 754 C CA . GLY A 1 98 ? -7.339 -2.267 -8.465 1.00 92.44 98 GLY A CA 1
ATOM 755 C C . GLY A 1 98 ? -7.624 -3.655 -9.040 1.00 92.44 98 GLY A C 1
ATOM 756 O O . GLY A 1 98 ? -7.064 -4.000 -10.068 1.00 92.44 98 GLY A O 1
ATOM 757 N N . ILE A 1 99 ? -8.555 -4.419 -8.454 1.00 93.88 99 ILE A N 1
ATOM 758 C CA . ILE A 1 99 ? -8.983 -5.722 -8.999 1.00 93.88 99 ILE A CA 1
ATOM 759 C C . ILE A 1 99 ? -9.611 -5.571 -10.392 1.00 93.88 99 ILE A C 1
ATOM 761 O O . ILE A 1 99 ? -9.397 -6.423 -11.249 1.00 93.88 99 ILE A O 1
ATOM 765 N N . VAL A 1 100 ? -10.403 -4.515 -10.614 1.00 93.12 100 VAL A N 1
ATOM 766 C CA . VAL A 1 100 ? -11.005 -4.231 -11.928 1.00 93.12 100 VAL A CA 1
ATOM 767 C C . VAL A 1 100 ? -9.944 -3.820 -12.946 1.00 93.12 100 VAL A C 1
ATOM 769 O O . VAL A 1 100 ? -10.062 -4.191 -14.111 1.00 93.12 100 VAL A O 1
ATOM 772 N N . LEU A 1 101 ? -8.934 -3.058 -12.518 1.00 88.31 101 LEU A N 1
ATOM 773 C CA . LEU A 1 101 ? -7.821 -2.667 -13.376 1.00 88.31 101 LEU A CA 1
ATOM 774 C C . LEU A 1 101 ? -6.972 -3.871 -13.782 1.00 88.31 101 LEU A C 1
ATOM 776 O O . LEU A 1 101 ? -6.692 -4.044 -14.965 1.00 88.31 101 LEU A O 1
ATOM 780 N N . ASP A 1 102 ? -6.553 -4.676 -12.808 1.00 87.75 102 ASP A N 1
ATOM 781 C CA . ASP A 1 102 ? -5.695 -5.832 -13.028 1.00 87.75 102 ASP A CA 1
ATOM 782 C C . ASP A 1 102 ? -5.697 -6.751 -11.794 1.00 87.75 102 ASP A C 1
ATOM 784 O O . ASP A 1 102 ? -5.178 -6.399 -10.730 1.00 87.75 102 ASP A O 1
ATOM 788 N N . ILE A 1 103 ? -6.256 -7.955 -11.923 1.00 89.81 103 ILE A N 1
ATOM 789 C CA . ILE A 1 103 ? -6.334 -8.922 -10.819 1.00 89.81 103 ILE A CA 1
ATOM 790 C C . ILE A 1 103 ? -4.953 -9.428 -10.366 1.00 89.81 103 ILE A C 1
ATOM 792 O O . ILE A 1 103 ? -4.784 -9.765 -9.187 1.00 89.81 103 ILE A O 1
ATOM 796 N N . ASP A 1 104 ? -3.960 -9.433 -11.259 1.00 88.69 104 ASP A N 1
ATOM 797 C CA . ASP A 1 104 ? -2.635 -10.008 -11.010 1.00 88.69 104 ASP A CA 1
ATOM 798 C C . ASP A 1 104 ? -1.742 -9.073 -10.181 1.00 88.69 104 ASP A C 1
ATOM 800 O O . ASP A 1 104 ? -0.770 -9.510 -9.562 1.00 88.69 104 ASP A O 1
ATOM 804 N N . THR A 1 105 ? -2.112 -7.793 -10.070 1.00 86.75 105 THR A N 1
ATOM 805 C CA . THR A 1 105 ? -1.358 -6.783 -9.307 1.00 86.75 105 THR A CA 1
ATOM 806 C C . THR A 1 105 ? -1.476 -6.921 -7.788 1.00 86.75 105 THR A C 1
ATOM 808 O O . THR A 1 105 ? -0.786 -6.212 -7.066 1.00 86.75 105 THR A O 1
ATOM 811 N N . GLY A 1 106 ? -2.310 -7.833 -7.269 1.00 90.88 106 GLY A N 1
ATOM 812 C CA . GLY A 1 106 ? -2.327 -8.170 -5.838 1.00 90.88 106 GLY A CA 1
ATOM 813 C C . GLY A 1 106 ? -3.241 -7.311 -4.953 1.00 90.88 106 GLY A C 1
ATOM 814 O O . GLY A 1 106 ? -3.297 -7.531 -3.739 1.00 90.88 106 GLY A O 1
ATOM 815 N N . PHE A 1 107 ? -4.026 -6.389 -5.525 1.00 93.31 107 PHE A N 1
ATOM 816 C CA . PHE A 1 107 ? -4.953 -5.521 -4.773 1.00 93.31 107 PHE A CA 1
ATOM 817 C C . PHE A 1 107 ? -5.997 -6.279 -3.943 1.00 93.31 107 PHE A C 1
ATOM 819 O O . PHE A 1 107 ? -6.504 -5.759 -2.946 1.00 93.31 107 PHE A O 1
ATOM 826 N N . TRP A 1 108 ? -6.289 -7.531 -4.292 1.00 94.75 108 TRP A N 1
ATOM 827 C CA . TRP A 1 108 ? -7.148 -8.411 -3.502 1.00 94.75 108 TRP A CA 1
ATOM 828 C C . TRP A 1 108 ? -6.615 -8.673 -2.081 1.00 94.75 108 TRP A C 1
ATOM 830 O O . TRP A 1 108 ? -7.405 -8.967 -1.187 1.00 94.75 108 TRP A O 1
ATOM 840 N N . LEU A 1 109 ? -5.318 -8.482 -1.809 1.00 95.75 109 LEU A N 1
ATOM 841 C CA . LEU A 1 109 ? -4.775 -8.523 -0.444 1.00 95.75 109 LEU A CA 1
ATOM 842 C C . LEU A 1 109 ? -5.303 -7.370 0.424 1.00 95.75 109 LEU A C 1
ATOM 844 O O . LEU A 1 109 ? -5.577 -7.549 1.613 1.00 95.75 109 LEU A O 1
ATOM 848 N N . VAL A 1 110 ? -5.508 -6.192 -0.173 1.00 96.56 110 VAL A N 1
ATOM 849 C CA . VAL A 1 110 ? -6.058 -5.013 0.515 1.00 96.56 110 VAL A CA 1
ATOM 850 C C . VAL A 1 110 ? -7.529 -5.230 0.884 1.00 96.56 110 VAL A C 1
ATOM 852 O O . VAL A 1 110 ? -7.981 -4.729 1.915 1.00 96.56 110 VAL A O 1
ATOM 855 N N . LEU A 1 111 ? -8.262 -6.044 0.114 1.00 95.75 111 LEU A N 1
ATOM 856 C CA . LEU A 1 111 ? -9.662 -6.391 0.383 1.00 95.75 111 LEU A CA 1
ATOM 857 C C . LEU A 1 111 ? -9.845 -7.006 1.779 1.00 95.75 111 LEU A C 1
ATOM 859 O O . LEU A 1 111 ? -10.761 -6.636 2.515 1.00 95.75 111 LEU A O 1
ATOM 863 N N . VAL A 1 112 ? -8.942 -7.910 2.168 1.00 95.19 112 VAL A N 1
ATOM 864 C CA . VAL A 1 112 ? -8.977 -8.573 3.480 1.00 95.19 112 VAL A CA 1
ATOM 865 C C . VAL A 1 112 ? -8.804 -7.550 4.605 1.00 95.19 112 VAL A C 1
ATOM 867 O O . VAL A 1 112 ? -9.535 -7.579 5.598 1.00 95.19 112 VAL A O 1
ATOM 870 N N . VAL A 1 113 ? -7.886 -6.596 4.429 1.00 96.56 113 VAL A N 1
ATOM 871 C CA . VAL A 1 113 ? -7.650 -5.523 5.405 1.00 96.56 113 VAL A CA 1
ATOM 872 C C . VAL A 1 113 ? -8.846 -4.574 5.494 1.00 96.56 113 VAL A C 1
ATOM 874 O O . VAL A 1 113 ? -9.249 -4.193 6.595 1.00 96.56 113 VAL A O 1
ATOM 877 N N . ALA A 1 114 ? -9.452 -4.233 4.356 1.00 97.06 114 ALA A N 1
ATOM 878 C CA . ALA A 1 114 ? -10.636 -3.384 4.288 1.00 97.06 114 ALA A CA 1
ATOM 879 C C . ALA A 1 114 ? -11.812 -3.983 5.075 1.00 97.06 114 ALA A C 1
ATOM 881 O O . ALA A 1 114 ? -12.412 -3.312 5.920 1.00 97.06 114 ALA A O 1
ATOM 882 N N . ILE A 1 115 ? -12.094 -5.272 4.856 1.00 95.56 115 ILE A N 1
ATOM 883 C CA . ILE A 1 115 ? -13.146 -6.006 5.571 1.00 95.56 115 ILE A CA 1
ATOM 884 C C . ILE A 1 115 ? -12.849 -6.031 7.073 1.00 95.56 115 ILE A C 1
ATOM 886 O O . ILE A 1 115 ? -13.737 -5.726 7.874 1.00 95.56 115 ILE A O 1
ATOM 890 N N . ASN A 1 116 ? -11.604 -6.327 7.465 1.00 94.62 116 ASN A N 1
ATOM 891 C CA . ASN A 1 116 ? -11.201 -6.324 8.870 1.00 94.62 116 ASN A CA 1
ATOM 892 C C . ASN A 1 116 ? -11.448 -4.961 9.535 1.00 94.62 116 ASN A C 1
ATOM 894 O O . ASN A 1 116 ? -12.056 -4.908 10.603 1.00 94.62 116 ASN A O 1
ATOM 898 N N . ALA A 1 117 ? -11.046 -3.858 8.896 1.00 94.81 117 ALA A N 1
ATOM 899 C CA . ALA A 1 117 ? -11.254 -2.511 9.425 1.00 94.81 117 ALA A CA 1
ATOM 900 C C . ALA A 1 117 ? -12.750 -2.176 9.598 1.00 94.81 117 ALA A C 1
ATOM 902 O O . ALA A 1 117 ? -13.154 -1.646 10.636 1.00 94.81 117 ALA A O 1
ATOM 903 N N . ILE A 1 118 ? -13.600 -2.540 8.629 1.00 95.50 118 ILE A N 1
ATOM 904 C CA . ILE A 1 118 ? -15.056 -2.322 8.704 1.00 95.50 118 ILE A CA 1
ATOM 905 C C . ILE A 1 118 ? -15.671 -3.119 9.862 1.00 95.50 118 ILE A C 1
ATOM 907 O O . ILE A 1 118 ? -16.420 -2.564 10.674 1.00 95.50 118 ILE A O 1
ATOM 911 N N . VAL A 1 119 ? -15.363 -4.415 9.950 1.00 94.12 119 VAL A N 1
ATOM 912 C CA . VAL A 1 119 ? -15.928 -5.312 10.968 1.00 94.12 119 VAL A CA 1
ATOM 913 C C . VAL A 1 119 ? -15.433 -4.925 12.361 1.00 94.12 119 VAL A C 1
ATOM 915 O O . VAL A 1 119 ? -16.247 -4.760 13.271 1.00 94.12 119 VAL A O 1
ATOM 918 N N . ALA A 1 120 ? -14.126 -4.709 12.531 1.00 92.25 120 ALA A N 1
ATOM 919 C CA . ALA A 1 120 ? -13.538 -4.330 13.812 1.00 92.25 120 ALA A CA 1
ATOM 920 C C . ALA A 1 120 ? -14.085 -2.987 14.320 1.00 92.25 120 ALA A C 1
ATOM 922 O O . ALA A 1 120 ? -14.403 -2.867 15.503 1.00 92.25 120 ALA A O 1
ATOM 923 N N . SER A 1 121 ? -14.272 -1.998 13.441 1.00 91.12 121 SER A N 1
ATOM 924 C CA . SER A 1 121 ? -14.863 -0.709 13.818 1.00 91.12 121 SER A CA 1
ATOM 925 C C . SER A 1 121 ? -16.304 -0.862 14.324 1.00 91.12 121 SER A C 1
ATOM 927 O O . SER A 1 121 ? -16.650 -0.355 15.393 1.00 91.12 121 SER A O 1
ATOM 929 N N . ARG A 1 122 ? -17.139 -1.626 13.605 1.00 87.94 122 ARG A N 1
ATOM 930 C CA . ARG A 1 122 ? -18.557 -1.826 13.955 1.00 87.94 122 ARG A CA 1
ATOM 931 C C . ARG A 1 122 ? -18.758 -2.657 15.214 1.00 87.94 122 ARG A C 1
ATOM 933 O O . ARG A 1 122 ? -19.677 -2.387 15.979 1.00 87.94 122 ARG A O 1
ATOM 940 N N . LEU A 1 123 ? -17.922 -3.671 15.435 1.00 86.25 123 LEU A N 1
ATOM 941 C CA . LEU A 1 123 ? -17.994 -4.478 16.652 1.00 86.25 123 LEU A CA 1
ATOM 942 C C . LEU A 1 123 ? -17.688 -3.639 17.897 1.00 86.25 123 LEU A C 1
ATOM 944 O O . LEU A 1 123 ? -18.323 -3.847 18.924 1.00 86.25 123 LEU A O 1
ATOM 948 N N . LYS A 1 124 ? -16.779 -2.658 17.808 1.00 79.19 124 LYS A N 1
ATOM 949 C CA . LYS A 1 124 ? -16.410 -1.829 18.963 1.00 79.19 124 LYS A CA 1
ATOM 950 C C . LYS A 1 124 ? -17.531 -0.867 19.331 1.00 79.19 124 LYS A C 1
ATOM 952 O O . LYS A 1 124 ? -17.842 -0.729 20.504 1.00 79.19 124 LYS A O 1
ATOM 957 N N . GLN A 1 125 ? -18.179 -0.277 18.327 1.00 70.50 125 GLN A N 1
ATOM 958 C CA . GLN A 1 125 ? -19.341 0.599 18.519 1.00 70.50 125 GLN A CA 1
ATOM 959 C C . GLN A 1 125 ? -20.541 -0.096 19.177 1.00 70.50 125 GLN A C 1
ATOM 961 O O . GLN A 1 125 ? -21.416 0.586 19.682 1.00 70.50 125 GLN A O 1
ATOM 966 N N . LYS A 1 126 ? -20.613 -1.432 19.149 1.00 67.81 126 LYS A N 1
ATOM 967 C CA . LYS A 1 126 ? -21.670 -2.194 19.833 1.00 67.81 126 LYS A CA 1
ATOM 968 C C . LYS A 1 126 ? -21.355 -2.513 21.298 1.00 67.81 126 LYS A C 1
ATOM 970 O O . LYS A 1 126 ? -22.247 -2.968 22.003 1.00 67.81 126 LYS A O 1
ATOM 975 N N . ILE A 1 127 ? -20.094 -2.383 21.713 1.00 62.12 127 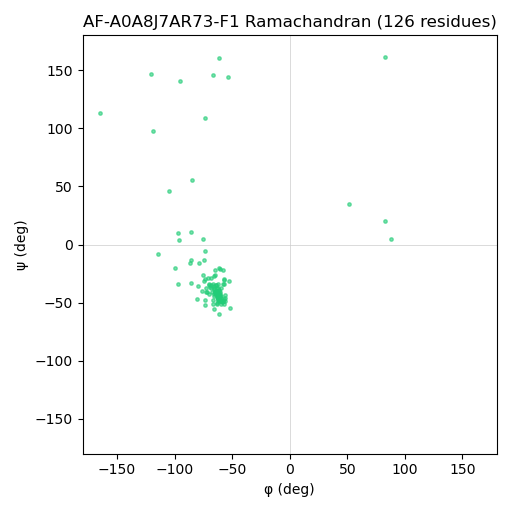ILE A N 1
ATOM 976 C CA . ILE A 1 127 ? -19.608 -2.773 23.049 1.00 62.12 127 ILE A CA 1
ATOM 977 C C . ILE A 1 127 ? -19.486 -1.551 23.980 1.00 62.12 127 ILE A C 1
ATOM 979 O O . ILE A 1 127 ? -19.457 -1.719 25.196 1.0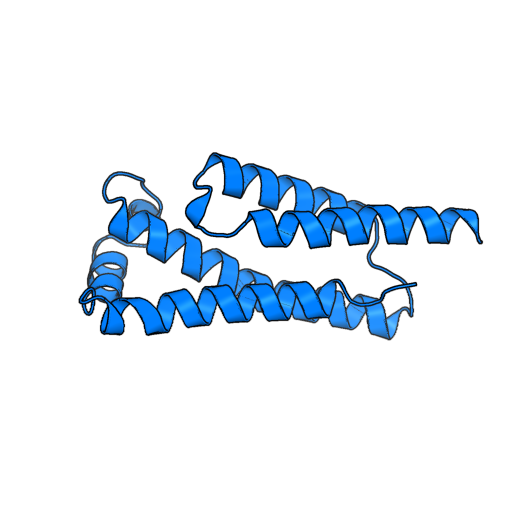0 62.12 127 ILE A O 1
ATOM 983 N N . VAL A 1 128 ? -19.419 -0.343 23.412 1.00 55.38 128 VAL A N 1
ATOM 984 C CA . VAL A 1 128 ? -19.422 0.955 24.113 1.00 55.38 128 VAL A CA 1
ATOM 985 C C . VAL A 1 128 ? -20.836 1.515 24.120 1.00 55.38 128 VAL A C 1
ATOM 987 O O . VAL A 1 128 ? -21.240 2.046 25.174 1.00 55.38 128 VAL A O 1
#

pLDDT: mean 90.67, std 7.9, range [55.38, 98.31]

Solvent-accessible surface area (backbone atoms only — not comparable to full-atom values): 6492 Å² total; per-residue (Å²): 132,79,72,46,52,16,58,50,33,29,53,52,9,49,50,28,32,49,49,40,72,54,44,33,64,74,74,73,41,71,57,51,66,56,52,34,61,71,54,29,79,72,58,24,71,33,73,89,42,60,68,46,21,49,48,44,58,20,26,55,55,11,58,56,29,28,62,52,10,50,51,42,34,48,50,23,66,74,69,73,37,52,50,57,41,68,59,12,51,51,36,35,53,53,15,53,50,37,37,72,75,39,64,88,51,49,30,64,62,44,36,58,44,10,52,48,24,35,52,52,27,56,55,49,67,74,76,110

Mean predicted aligned error: 4.37 Å

InterPro domains:
  IPR045590 Protein of unknown function DUF6463 [PF20064] (3-122)

Organism: NCBI:txid915328

Radius of gyration: 16.46 Å; Cα contacts (8 Å, |Δi|>4): 174; chains: 1; bounding box: 38×22×48 Å